Protein AF-A0A497JCP3-F1 (afdb_monomer_lite)

Radius of gyration: 12.12 Å; chains: 1; bounding box: 28×29×29 Å

Secondary structure (DSSP, 8-state):
-EEEEETTEEEE--HHHHHHHHTTT-SEEETTEEEEEHHHHHHHHHTTS-EESS--HHHHHHHHHTSTTHHHHHHHHHHHHHTT--

Sequence (86 aa):
MKGLLIDDKVIIESKASISKLEQRGYGKKADDRLELSLIEALFLVERGSLEIKNASFEEILEKAKEEEEFIIKYKVYKDLRSRGYV

Foldseek 3Di:
DEWEDDQQWTKDQPPVVQVVCVVLVAADDDPNIGIGGLLRQLLCVVVVNYDYDHDDSVRSVVSQPVDPCSVVVSVVVNVCVVVSHD

Structure (mmCIF, N/CA/C/O backbone):
data_AF-A0A497JCP3-F1
#
_entry.id   AF-A0A497JCP3-F1
#
loop_
_atom_site.group_PDB
_atom_site.id
_atom_site.type_symbol
_atom_site.label_atom_id
_atom_site.label_alt_id
_atom_site.label_comp_id
_atom_site.label_asym_id
_atom_site.label_entity_id
_atom_site.label_seq_id
_atom_site.pdbx_PDB_ins_code
_atom_site.Cartn_x
_atom_site.Cartn_y
_atom_site.Cartn_z
_atom_site.occupancy
_atom_site.B_iso_or_equiv
_atom_site.auth_seq_id
_atom_site.auth_comp_id
_atom_site.auth_asym_id
_atom_site.auth_atom_id
_atom_site.pdbx_PDB_model_num
ATOM 1 N N . MET A 1 1 ? 9.850 -0.733 -2.140 1.00 92.06 1 MET A N 1
ATOM 2 C CA . MET A 1 1 ? 9.409 0.059 -3.320 1.00 92.06 1 MET A CA 1
ATOM 3 C C . MET A 1 1 ? 8.979 1.427 -2.828 1.00 92.06 1 MET A C 1
ATOM 5 O O . MET A 1 1 ? 8.803 1.553 -1.625 1.00 92.06 1 MET A O 1
ATOM 9 N N . LYS A 1 2 ? 8.844 2.436 -3.696 1.00 93.69 2 LYS A N 1
ATOM 10 C CA . LYS A 1 2 ? 8.459 3.790 -3.268 1.00 93.69 2 LYS A CA 1
ATOM 11 C C . LYS A 1 2 ? 7.203 4.255 -3.993 1.00 93.69 2 LYS A C 1
ATOM 13 O O . LYS A 1 2 ? 7.106 4.026 -5.198 1.00 93.69 2 LYS A O 1
ATOM 18 N N . GLY A 1 3 ? 6.298 4.894 -3.260 1.00 95.19 3 GLY A N 1
ATOM 19 C CA . GLY A 1 3 ? 5.066 5.474 -3.785 1.00 95.19 3 GLY A CA 1
ATOM 20 C C . GLY A 1 3 ? 4.776 6.864 -3.234 1.00 95.19 3 GLY A C 1
ATOM 21 O O . GLY A 1 3 ? 5.432 7.324 -2.295 1.00 95.19 3 GLY A O 1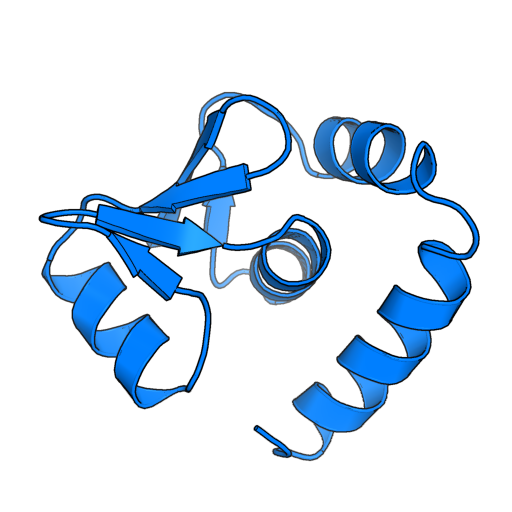
ATOM 22 N N . LEU A 1 4 ? 3.799 7.520 -3.851 1.00 96.25 4 LEU A N 1
ATOM 23 C CA . LEU A 1 4 ? 3.292 8.832 -3.458 1.00 96.25 4 LEU A CA 1
ATOM 24 C C . LEU A 1 4 ? 1.790 8.742 -3.201 1.00 96.25 4 LEU A C 1
ATOM 26 O O . LEU A 1 4 ? 1.064 8.238 -4.052 1.00 96.25 4 LEU A O 1
ATOM 30 N N . LEU A 1 5 ? 1.333 9.228 -2.051 1.00 96.06 5 LEU A N 1
ATOM 31 C CA . LEU A 1 5 ? -0.088 9.405 -1.772 1.00 96.06 5 LEU A CA 1
ATOM 32 C C . LEU A 1 5 ? -0.599 10.616 -2.564 1.00 96.06 5 LEU A C 1
ATOM 34 O O . LEU A 1 5 ? -0.082 11.721 -2.391 1.00 96.06 5 LEU A O 1
ATOM 38 N N . ILE A 1 6 ? -1.585 10.402 -3.430 1.00 94.44 6 ILE A N 1
ATOM 39 C CA . ILE A 1 6 ? -2.283 11.434 -4.202 1.00 94.44 6 ILE A CA 1
ATOM 40 C C . ILE A 1 6 ? -3.775 11.153 -4.062 1.00 94.44 6 ILE A C 1
ATOM 42 O O . ILE A 1 6 ? -4.238 10.084 -4.465 1.00 94.44 6 ILE A O 1
ATOM 46 N N . ASP A 1 7 ? -4.510 12.093 -3.468 1.00 90.69 7 ASP A N 1
ATOM 47 C CA . ASP A 1 7 ? -5.906 11.900 -3.072 1.00 90.69 7 ASP A CA 1
ATOM 48 C C . ASP A 1 7 ? -6.066 10.574 -2.307 1.00 90.69 7 ASP A C 1
ATOM 50 O O . ASP A 1 7 ? -5.347 10.348 -1.329 1.00 90.69 7 ASP A O 1
ATOM 54 N N . ASP A 1 8 ? -6.961 9.695 -2.742 1.00 91.88 8 ASP A N 1
ATOM 55 C CA . ASP A 1 8 ? -7.272 8.421 -2.082 1.00 91.88 8 ASP A CA 1
ATOM 56 C C . ASP A 1 8 ? -6.504 7.239 -2.694 1.00 91.88 8 ASP A C 1
ATOM 58 O O . ASP A 1 8 ? -6.939 6.086 -2.635 1.00 91.88 8 ASP A O 1
ATOM 62 N N . LYS A 1 9 ? -5.364 7.507 -3.345 1.00 94.69 9 LYS A N 1
ATOM 63 C CA . LYS A 1 9 ? -4.564 6.487 -4.031 1.00 94.69 9 LYS A CA 1
ATOM 64 C C . LYS A 1 9 ? -3.079 6.648 -3.774 1.00 94.69 9 LYS A C 1
ATOM 66 O O . LYS A 1 9 ? -2.573 7.743 -3.549 1.00 94.69 9 LYS A O 1
ATOM 71 N N . VAL A 1 10 ? -2.353 5.541 -3.885 1.00 96.06 10 VAL A N 1
ATOM 72 C CA . VAL A 1 10 ? -0.891 5.546 -3.861 1.00 96.06 10 VAL A CA 1
ATOM 73 C C . VAL A 1 10 ? -0.355 5.228 -5.245 1.00 96.06 10 VAL A C 1
ATOM 75 O O . VAL A 1 10 ? -0.617 4.169 -5.808 1.00 96.06 10 VAL A O 1
ATOM 78 N N . ILE A 1 11 ? 0.410 6.163 -5.793 1.00 96.88 11 ILE A N 1
ATOM 79 C CA . ILE A 1 11 ? 0.935 6.111 -7.149 1.00 96.88 11 ILE A CA 1
ATOM 80 C C . ILE A 1 11 ? 2.360 5.566 -7.149 1.00 96.88 11 ILE A C 1
ATOM 82 O O . ILE A 1 11 ? 3.224 6.027 -6.396 1.00 96.88 11 ILE A O 1
ATOM 86 N N . ILE A 1 12 ? 2.609 4.596 -8.029 1.00 96.19 12 ILE A N 1
ATOM 87 C CA . ILE A 1 12 ? 3.924 4.016 -8.300 1.00 96.19 12 ILE A CA 1
ATOM 88 C C . ILE A 1 12 ? 4.299 4.300 -9.756 1.00 96.19 12 ILE A C 1
ATOM 90 O O . ILE A 1 12 ? 3.605 3.865 -10.667 1.00 96.19 12 ILE A O 1
ATOM 94 N N . GLU A 1 13 ? 5.427 4.971 -9.982 1.00 93.88 13 GLU A N 1
ATOM 95 C CA . GLU A 1 13 ? 5.904 5.342 -11.333 1.00 93.88 13 GLU A CA 1
ATOM 96 C C . GLU A 1 13 ? 7.121 4.512 -11.782 1.00 93.88 13 GLU A C 1
ATOM 98 O O . GLU A 1 13 ? 7.517 4.487 -12.946 1.00 93.88 13 GLU A O 1
ATOM 103 N N . SER A 1 14 ? 7.757 3.795 -10.851 1.00 93.50 14 SER A N 1
ATOM 104 C CA . SER A 1 14 ? 8.920 2.961 -11.161 1.00 93.50 14 SER A CA 1
ATOM 105 C C . SER A 1 14 ? 8.502 1.749 -11.994 1.00 93.50 14 SER A C 1
ATOM 107 O O . SER A 1 14 ? 7.918 0.817 -11.445 1.00 93.50 14 SER A O 1
ATOM 109 N N . LYS A 1 15 ? 8.887 1.699 -13.278 1.00 91.50 15 LYS A N 1
ATOM 110 C CA . LYS A 1 15 ? 8.582 0.577 -14.196 1.00 91.50 15 LYS A CA 1
ATOM 111 C C . LYS A 1 15 ? 8.865 -0.807 -13.597 1.00 91.50 15 LYS A C 1
ATOM 113 O O . LYS A 1 15 ? 8.038 -1.704 -13.703 1.00 91.50 15 LYS A O 1
ATOM 118 N N . ALA A 1 16 ? 9.995 -0.976 -12.906 1.00 91.44 16 ALA A N 1
ATOM 119 C CA . ALA A 1 16 ? 10.336 -2.242 -12.248 1.00 91.44 16 ALA A CA 1
ATOM 120 C C . ALA A 1 16 ? 9.373 -2.598 -11.097 1.00 91.44 16 ALA A C 1
ATOM 122 O O . ALA A 1 16 ? 9.033 -3.765 -10.905 1.00 91.44 16 ALA A O 1
ATOM 123 N N . SER A 1 17 ? 8.924 -1.596 -10.335 1.00 93.31 17 SER A N 1
ATOM 124 C CA . SER A 1 17 ? 7.955 -1.779 -9.247 1.00 93.31 17 SER A CA 1
ATOM 125 C C . SER A 1 17 ? 6.550 -2.045 -9.789 1.00 93.31 17 SER A C 1
ATOM 127 O O . SER A 1 17 ? 5.870 -2.925 -9.270 1.00 93.31 17 SER A O 1
ATOM 129 N N . ILE A 1 18 ? 6.158 -1.342 -10.859 1.00 94.06 18 ILE A N 1
ATOM 130 C CA . ILE A 1 18 ? 4.887 -1.524 -11.571 1.00 94.06 18 ILE A CA 1
ATOM 131 C C . ILE A 1 18 ? 4.764 -2.974 -12.045 1.00 94.06 18 ILE A C 1
ATOM 133 O O . ILE A 1 18 ? 3.874 -3.682 -11.584 1.00 94.06 18 ILE A O 1
ATOM 137 N N . SER A 1 19 ? 5.717 -3.466 -12.846 1.00 92.81 19 SER A N 1
ATOM 138 C CA . SER A 1 19 ? 5.676 -4.842 -13.364 1.00 92.81 19 SER A CA 1
ATOM 139 C C . SER A 1 19 ? 5.614 -5.893 -12.251 1.00 92.81 19 SER A C 1
ATOM 141 O O . SER A 1 19 ? 4.918 -6.897 -12.378 1.00 92.81 19 SER A O 1
ATOM 143 N N . LYS A 1 20 ? 6.328 -5.673 -11.138 1.00 93.62 20 LYS A N 1
ATOM 144 C CA . LYS A 1 20 ? 6.344 -6.598 -9.994 1.00 93.62 20 LYS A CA 1
ATOM 145 C C . LYS A 1 20 ? 5.012 -6.631 -9.242 1.00 93.62 20 LYS A C 1
ATOM 147 O O . LYS A 1 20 ? 4.616 -7.692 -8.763 1.00 93.62 20 LYS A O 1
ATOM 152 N N . LEU A 1 21 ? 4.366 -5.479 -9.079 1.00 94.00 21 LEU A N 1
ATOM 153 C CA . LEU A 1 21 ? 3.076 -5.368 -8.403 1.00 94.00 21 LEU A CA 1
ATOM 154 C C . LEU A 1 21 ? 1.943 -5.894 -9.291 1.00 94.00 21 LEU A C 1
ATOM 156 O O . LEU A 1 21 ? 1.148 -6.693 -8.803 1.00 94.00 21 LEU A O 1
ATOM 160 N N . GLU A 1 22 ? 1.952 -5.575 -10.590 1.00 92.88 22 GLU A N 1
ATOM 161 C CA . GLU A 1 22 ? 0.994 -6.112 -11.569 1.00 92.88 22 GLU A CA 1
ATOM 162 C C . GLU A 1 22 ? 1.033 -7.647 -11.611 1.00 92.88 22 GLU A C 1
ATOM 164 O O . GLU A 1 22 ? -0.005 -8.293 -11.518 1.00 92.88 22 GLU A O 1
ATOM 169 N N . GLN A 1 23 ? 2.224 -8.262 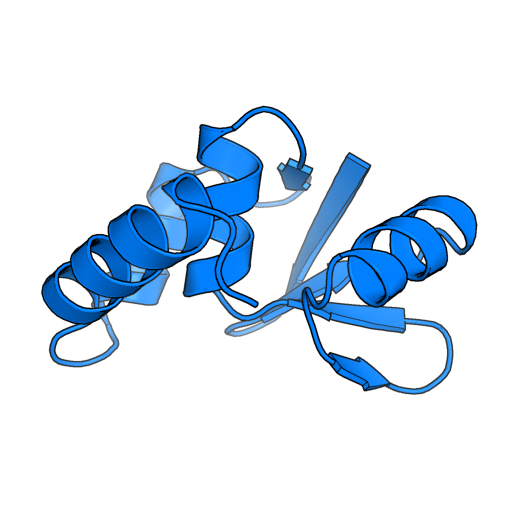-11.653 1.00 92.31 23 GLN A N 1
ATOM 170 C CA . GLN A 1 23 ? 2.364 -9.731 -11.641 1.00 92.31 23 GLN A CA 1
ATOM 171 C C . GLN A 1 23 ? 1.828 -10.393 -10.364 1.00 92.31 23 GLN A C 1
ATOM 173 O O . GLN A 1 23 ? 1.522 -11.582 -10.360 1.00 92.31 23 GLN A O 1
ATOM 178 N N . ARG A 1 24 ? 1.739 -9.640 -9.267 1.00 92.31 24 ARG A N 1
ATOM 179 C CA . ARG A 1 24 ? 1.178 -10.094 -7.987 1.00 92.31 24 ARG A CA 1
ATOM 180 C C . ARG A 1 24 ? -0.298 -9.705 -7.824 1.00 92.31 24 ARG A C 1
ATOM 182 O O . ARG A 1 24 ? -0.878 -9.935 -6.761 1.00 92.31 24 ARG A O 1
ATOM 189 N N . GLY A 1 25 ? -0.883 -9.111 -8.863 1.00 93.56 25 GLY A N 1
ATOM 190 C CA . GLY A 1 25 ? -2.263 -8.651 -8.912 1.00 93.56 25 GLY A CA 1
ATOM 191 C C . GLY A 1 25 ? -2.557 -7.469 -7.995 1.00 93.56 25 GLY A C 1
ATOM 192 O O . GLY A 1 25 ? -3.669 -7.393 -7.493 1.00 93.56 25 GLY A O 1
ATOM 193 N N . TYR A 1 26 ? -1.580 -6.605 -7.703 1.00 95.00 26 TYR A N 1
ATOM 194 C CA . TYR A 1 26 ? -1.812 -5.367 -6.949 1.00 95.00 26 TYR A CA 1
ATOM 195 C C . TYR A 1 26 ? -1.992 -4.174 -7.883 1.00 95.00 26 TYR A C 1
ATOM 197 O O . TYR A 1 26 ? -1.214 -3.996 -8.824 1.00 95.00 26 TYR A O 1
ATOM 205 N N . GLY A 1 27 ? -2.932 -3.304 -7.525 1.00 94.50 27 GLY A N 1
ATOM 206 C CA . GLY A 1 27 ? -3.181 -2.028 -8.171 1.00 94.50 27 GLY A CA 1
ATOM 207 C C . GLY A 1 27 ? -3.824 -2.136 -9.545 1.00 94.50 27 GLY A C 1
ATOM 208 O O . GLY A 1 27 ? -4.058 -3.210 -10.098 1.00 94.50 27 GLY A O 1
ATOM 209 N N . LYS A 1 28 ? -4.092 -0.966 -10.117 1.00 95.06 28 LYS A N 1
ATOM 210 C CA . LYS A 1 28 ? -4.621 -0.795 -11.464 1.00 95.06 28 LYS A CA 1
ATOM 211 C C . LYS A 1 28 ? -3.641 0.023 -12.287 1.00 95.06 28 LYS A C 1
ATOM 213 O O . LYS A 1 28 ? -3.257 1.125 -11.893 1.00 95.06 28 LYS A O 1
ATOM 218 N N . LYS A 1 29 ? -3.238 -0.508 -13.440 1.00 92.69 29 LYS A N 1
ATOM 219 C CA . LYS A 1 29 ? -2.396 0.230 -14.381 1.00 92.69 29 LYS A CA 1
ATOM 220 C C . LYS A 1 29 ? -3.185 1.399 -14.968 1.00 92.69 29 LYS A C 1
ATOM 222 O O . LYS A 1 29 ? -4.308 1.208 -15.438 1.00 92.69 29 LYS A O 1
ATOM 227 N N . ALA A 1 30 ? -2.589 2.581 -14.949 1.00 89.88 30 ALA A N 1
ATOM 228 C CA . ALA A 1 30 ? -3.094 3.773 -15.612 1.00 89.88 30 ALA A CA 1
ATOM 229 C C . ALA A 1 30 ? -1.908 4.428 -16.323 1.00 89.88 30 ALA A C 1
ATOM 231 O O . ALA A 1 30 ? -1.008 4.939 -15.665 1.00 89.88 30 ALA A O 1
ATOM 232 N N . ASP A 1 31 ? -1.874 4.357 -17.652 1.00 87.12 31 ASP A N 1
ATOM 233 C CA . ASP 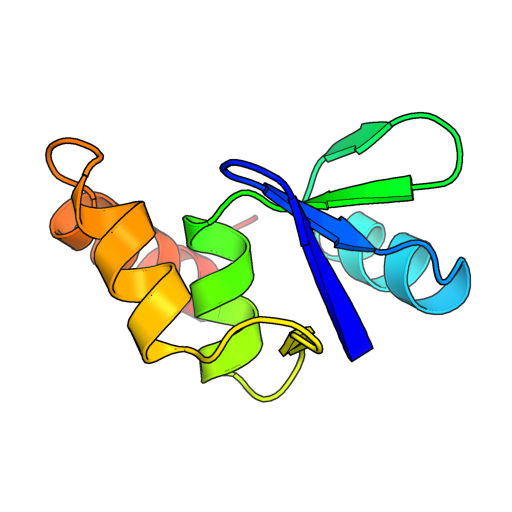A 1 31 ? -0.767 4.863 -18.471 1.00 87.12 31 ASP A CA 1
ATOM 234 C C . ASP A 1 31 ? 0.609 4.318 -18.020 1.00 87.12 31 ASP A C 1
ATOM 236 O O . ASP A 1 31 ? 0.824 3.102 -17.975 1.00 87.12 31 ASP A O 1
ATOM 240 N N . ASP A 1 32 ? 1.534 5.215 -17.665 1.00 90.62 32 ASP A N 1
ATOM 241 C CA . ASP A 1 32 ? 2.897 4.919 -17.209 1.00 90.62 32 ASP A CA 1
ATOM 242 C C . ASP A 1 32 ? 3.021 4.772 -15.681 1.00 90.62 32 ASP A C 1
ATOM 244 O O . ASP A 1 32 ? 4.130 4.708 -15.140 1.00 90.62 32 ASP A O 1
ATOM 248 N N . ARG A 1 33 ? 1.894 4.697 -14.965 1.00 94.69 33 ARG A N 1
ATOM 249 C CA . ARG A 1 33 ? 1.849 4.543 -13.508 1.00 94.69 33 ARG A CA 1
ATOM 250 C C . ARG A 1 33 ? 0.964 3.376 -13.077 1.00 94.69 33 ARG A C 1
ATOM 252 O O . ARG A 1 33 ? 0.114 2.876 -13.813 1.00 94.69 33 ARG A O 1
ATOM 259 N N . LEU A 1 34 ? 1.169 2.940 -11.842 1.00 96.44 34 LEU A N 1
ATOM 260 C CA . LEU A 1 34 ? 0.294 1.999 -11.155 1.00 96.44 34 LEU A CA 1
ATOM 261 C C . LEU A 1 34 ? -0.381 2.708 -9.990 1.00 96.44 34 LEU A C 1
ATOM 263 O O . LEU A 1 34 ? 0.291 3.306 -9.148 1.00 96.44 34 LEU A O 1
ATOM 267 N N . GLU A 1 35 ? -1.703 2.615 -9.944 1.00 97.06 35 GLU A N 1
ATOM 268 C CA . GLU A 1 35 ? -2.513 3.166 -8.868 1.00 97.06 35 GLU A CA 1
ATOM 269 C C . GLU A 1 35 ? -2.876 2.054 -7.886 1.00 97.06 35 GLU A C 1
ATOM 271 O O . GLU A 1 35 ? -3.529 1.080 -8.256 1.00 97.06 35 GLU A O 1
ATOM 276 N N . LEU A 1 36 ? -2.452 2.198 -6.636 1.00 96.69 36 LEU A N 1
ATOM 277 C CA . LEU A 1 36 ? -2.861 1.345 -5.528 1.00 96.69 36 LEU A CA 1
ATOM 278 C C . LEU A 1 36 ? -3.994 2.026 -4.767 1.00 96.69 36 LEU A C 1
ATOM 280 O O . LEU A 1 36 ? -3.948 3.230 -4.508 1.00 96.69 36 LEU A O 1
ATOM 284 N N . SER A 1 37 ? -4.986 1.245 -4.367 1.00 95.81 37 SER A N 1
ATOM 285 C CA . SER A 1 37 ? -5.978 1.678 -3.381 1.00 95.81 37 SER A CA 1
ATOM 286 C C . SER A 1 37 ? -5.350 1.803 -1.984 1.00 95.81 37 SER A C 1
ATOM 288 O O . SER A 1 37 ? -4.305 1.204 -1.709 1.00 95.81 37 SER A O 1
ATOM 290 N N . LEU A 1 38 ? -5.985 2.551 -1.072 1.00 95.62 38 LEU A N 1
ATOM 291 C CA . LEU A 1 38 ? -5.485 2.711 0.305 1.00 95.62 38 LEU A CA 1
ATOM 292 C C . LEU A 1 38 ? -5.357 1.362 1.031 1.00 95.62 38 LEU A C 1
ATOM 294 O O . LEU A 1 38 ? -4.380 1.136 1.744 1.00 95.62 38 LEU A O 1
ATOM 298 N N . ILE A 1 39 ? -6.292 0.436 0.790 1.00 95.81 39 ILE A N 1
ATOM 299 C CA . ILE A 1 39 ? -6.288 -0.909 1.383 1.00 95.81 39 ILE A CA 1
ATOM 300 C C . ILE A 1 39 ? -5.069 -1.733 0.932 1.00 95.81 39 ILE A C 1
ATOM 302 O O . ILE A 1 39 ? -4.413 -2.388 1.745 1.00 95.81 39 ILE A O 1
ATOM 306 N N . GLU A 1 40 ? -4.711 -1.650 -0.353 1.00 96.00 40 GLU A N 1
ATOM 307 C CA . GLU A 1 40 ? -3.530 -2.307 -0.915 1.00 96.00 40 GLU A CA 1
ATOM 308 C C . GLU A 1 40 ? -2.246 -1.661 -0.409 1.00 96.00 40 GLU A C 1
ATOM 310 O O . GLU A 1 40 ? -1.304 -2.359 -0.030 1.00 96.00 40 GLU A O 1
ATOM 315 N N . ALA A 1 41 ? -2.210 -0.328 -0.390 1.00 96.19 41 ALA A N 1
ATOM 316 C CA . ALA A 1 41 ? -1.060 0.432 0.061 1.00 96.19 41 ALA A CA 1
ATOM 317 C C . ALA A 1 41 ? -0.736 0.136 1.528 1.00 96.19 41 ALA A C 1
ATOM 319 O O . ALA A 1 41 ? 0.403 -0.223 1.827 1.00 96.19 41 ALA A O 1
ATOM 320 N N . LEU A 1 42 ? -1.729 0.196 2.422 1.00 95.75 42 LEU A N 1
ATOM 321 C CA . LEU A 1 42 ? -1.564 -0.121 3.844 1.00 95.75 42 LEU A CA 1
ATOM 322 C C . LEU A 1 42 ? -1.044 -1.542 4.046 1.00 95.75 42 LEU A C 1
ATOM 324 O O . LEU A 1 42 ? -0.087 -1.741 4.792 1.00 95.75 42 LEU A O 1
ATOM 328 N N . PHE A 1 43 ? -1.586 -2.514 3.309 1.00 95.75 43 PHE A N 1
ATOM 329 C CA . PHE A 1 43 ? -1.105 -3.892 3.368 1.00 95.75 43 PHE A CA 1
ATOM 330 C C . PHE A 1 43 ? 0.365 -4.014 2.934 1.00 95.75 43 PHE A C 1
ATOM 332 O O . PHE A 1 43 ? 1.161 -4.702 3.577 1.00 95.75 43 PHE A O 1
ATOM 339 N N . LEU A 1 44 ? 0.755 -3.345 1.846 1.00 95.44 44 LEU A N 1
ATOM 340 C CA . LEU A 1 44 ? 2.126 -3.390 1.335 1.00 95.44 44 LEU A CA 1
ATOM 341 C C . LEU A 1 44 ? 3.122 -2.656 2.243 1.00 95.44 44 LEU A C 1
ATOM 343 O O . LEU A 1 44 ? 4.267 -3.108 2.360 1.00 95.44 44 LEU A O 1
ATOM 347 N N . VAL A 1 45 ? 2.701 -1.557 2.875 1.00 95.25 45 VAL A N 1
ATOM 348 C CA . VAL A 1 45 ? 3.496 -0.818 3.867 1.00 95.25 45 VAL A CA 1
ATOM 349 C C . VAL A 1 45 ? 3.668 -1.651 5.132 1.00 95.25 45 VAL A C 1
ATOM 351 O O . VAL A 1 45 ? 4.796 -1.829 5.583 1.00 95.25 45 VAL A O 1
ATOM 354 N N . GLU A 1 46 ? 2.595 -2.263 5.643 1.00 93.56 46 GLU A N 1
ATOM 355 C CA . GLU A 1 46 ? 2.652 -3.147 6.816 1.00 93.56 46 GLU A CA 1
ATOM 356 C C . GLU A 1 46 ? 3.600 -4.342 6.583 1.00 93.56 46 GLU A C 1
ATOM 358 O O . GLU A 1 46 ? 4.308 -4.785 7.484 1.00 93.56 46 GLU A O 1
ATOM 363 N N . ARG A 1 47 ? 3.682 -4.841 5.342 1.00 92.75 47 ARG A N 1
ATOM 364 C CA . ARG A 1 47 ? 4.620 -5.903 4.929 1.00 92.75 47 ARG A CA 1
ATOM 365 C C . ARG A 1 47 ? 6.047 -5.409 4.648 1.00 92.75 47 ARG A C 1
ATOM 367 O O . ARG A 1 47 ? 6.861 -6.199 4.165 1.00 92.75 47 ARG A O 1
ATOM 374 N N . GLY A 1 48 ? 6.346 -4.124 4.843 1.00 93.56 48 GLY A N 1
ATOM 375 C CA . GLY A 1 48 ? 7.648 -3.512 4.543 1.00 93.56 48 GLY A CA 1
ATOM 376 C C . GLY A 1 48 ? 8.028 -3.530 3.056 1.00 93.56 48 GLY A C 1
ATOM 377 O O . GLY A 1 48 ? 9.191 -3.360 2.694 1.00 93.56 48 GLY A O 1
ATOM 378 N N . SER A 1 49 ? 7.067 -3.786 2.165 1.00 93.38 49 SER A N 1
ATOM 379 C CA . SER A 1 49 ? 7.306 -3.912 0.720 1.00 93.38 49 SER A CA 1
ATOM 380 C C . SER A 1 49 ? 7.168 -2.575 -0.017 1.00 93.38 49 SER A C 1
ATOM 382 O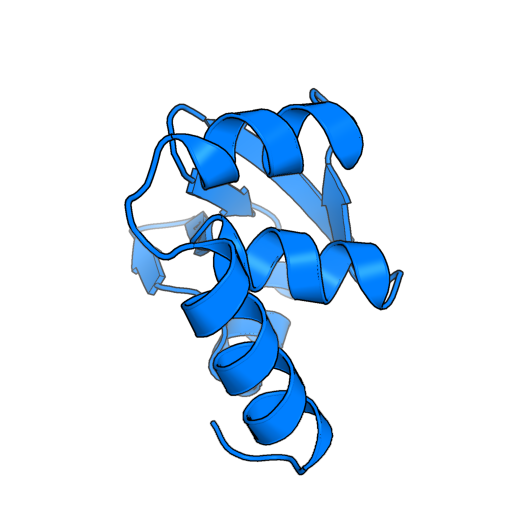 O . SER A 1 49 ? 7.739 -2.399 -1.105 1.00 93.3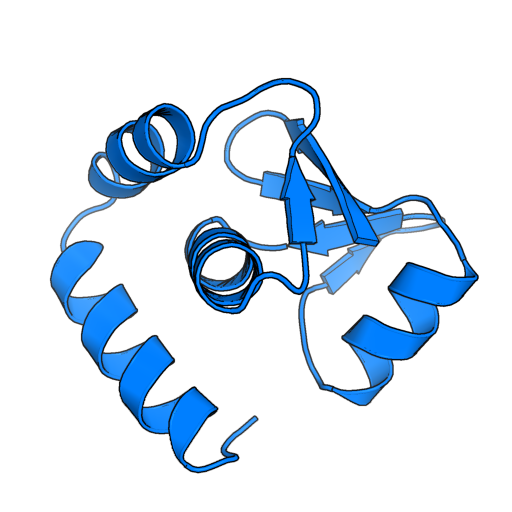8 49 SER A O 1
ATOM 384 N N . LEU A 1 50 ? 6.456 -1.622 0.583 1.00 95.12 50 LEU A N 1
ATOM 385 C CA . LEU A 1 50 ? 6.213 -0.278 0.077 1.00 95.12 50 LEU A CA 1
ATOM 386 C C . LEU A 1 50 ? 6.569 0.765 1.144 1.00 95.12 50 LEU A C 1
ATOM 388 O O . LEU A 1 50 ? 6.276 0.585 2.316 1.00 95.12 50 LEU A O 1
ATOM 392 N N . GLU A 1 51 ? 7.191 1.851 0.707 1.00 95.19 51 GLU A N 1
ATOM 393 C CA . GLU A 1 51 ? 7.475 3.056 1.483 1.00 95.19 51 GLU A CA 1
ATOM 394 C C . GLU A 1 51 ? 6.766 4.221 0.784 1.00 95.19 51 GLU A C 1
ATOM 396 O O . GLU A 1 51 ? 6.849 4.344 -0.445 1.00 95.19 51 GLU A O 1
ATOM 401 N N . ILE A 1 52 ? 6.063 5.064 1.535 1.00 95.25 52 ILE A N 1
ATOM 402 C CA . ILE A 1 52 ? 5.341 6.214 0.984 1.00 95.25 52 ILE A CA 1
ATOM 403 C C . ILE A 1 52 ? 6.097 7.472 1.379 1.00 95.25 52 ILE A C 1
ATOM 405 O O . ILE A 1 52 ? 6.384 7.699 2.547 1.00 95.25 52 ILE A O 1
ATOM 409 N N . LYS A 1 53 ? 6.510 8.254 0.378 1.00 95.06 53 LYS A N 1
ATOM 410 C CA . LYS A 1 53 ? 7.477 9.340 0.600 1.00 95.06 53 LYS A CA 1
ATOM 411 C C . LYS A 1 53 ? 6.871 10.582 1.251 1.00 95.06 53 LYS A C 1
ATOM 413 O O . LYS A 1 53 ? 7.607 11.348 1.860 1.00 95.06 53 LYS A O 1
ATOM 418 N N . ASN A 1 54 ? 5.580 10.821 1.043 1.00 95.62 54 ASN A N 1
ATOM 419 C CA . ASN A 1 54 ? 4.889 12.055 1.423 1.00 95.62 54 ASN A CA 1
ATOM 420 C C . ASN A 1 54 ? 3.784 11.844 2.468 1.00 95.62 54 ASN A C 1
ATOM 422 O O . ASN A 1 54 ? 3.008 12.764 2.691 1.00 95.62 54 ASN A O 1
ATOM 426 N N . ALA A 1 55 ? 3.688 10.649 3.052 1.00 93.12 55 ALA A N 1
ATOM 427 C CA . ALA A 1 55 ? 2.735 10.328 4.107 1.00 93.12 55 ALA A CA 1
ATOM 428 C C . ALA A 1 55 ? 3.242 9.140 4.933 1.00 93.12 55 ALA A C 1
ATOM 430 O O . ALA A 1 55 ? 3.825 8.194 4.393 1.00 93.12 55 ALA A O 1
ATOM 431 N N . SER A 1 56 ? 2.998 9.192 6.235 1.00 92.19 56 SER A N 1
ATOM 432 C CA . SER A 1 56 ? 3.195 8.096 7.180 1.00 92.19 56 SER A CA 1
ATOM 433 C C . SER A 1 56 ? 2.091 7.042 7.063 1.00 92.19 56 SER A C 1
ATOM 435 O O . SER A 1 56 ? 1.035 7.268 6.467 1.00 92.19 56 SER A O 1
ATOM 437 N N . PHE A 1 57 ? 2.334 5.866 7.645 1.00 90.94 57 PHE A N 1
ATOM 438 C CA . PHE A 1 57 ? 1.330 4.805 7.725 1.00 90.94 57 PHE A CA 1
ATOM 439 C C . PHE A 1 57 ? 0.072 5.286 8.459 1.00 90.94 57 PHE A C 1
ATOM 441 O O . PHE A 1 57 ? -1.040 5.013 8.013 1.00 90.94 57 PHE A O 1
ATOM 448 N N . GLU A 1 58 ? 0.253 6.034 9.547 1.00 92.19 58 GLU A N 1
ATOM 449 C CA . GLU A 1 58 ? -0.818 6.608 10.353 1.00 92.19 58 GLU A CA 1
ATOM 450 C C . GLU A 1 58 ? -1.676 7.582 9.538 1.00 92.19 58 GLU A C 1
ATOM 452 O O . GLU A 1 58 ? -2.896 7.470 9.566 1.00 92.19 58 GLU A O 1
ATOM 457 N N . GLU A 1 59 ? -1.068 8.475 8.751 1.00 91.94 59 GLU A N 1
ATOM 458 C CA . GLU A 1 59 ? -1.807 9.419 7.894 1.00 91.94 59 GLU A CA 1
ATOM 459 C C . GLU A 1 59 ? -2.668 8.705 6.845 1.00 91.94 59 GLU A C 1
ATOM 461 O O . GLU A 1 59 ? -3.819 9.075 6.614 1.00 91.94 59 GLU A O 1
ATOM 466 N N . ILE A 1 60 ? -2.140 7.645 6.229 1.00 92.88 60 ILE A N 1
ATOM 467 C CA . ILE A 1 60 ? -2.884 6.850 5.243 1.00 92.88 60 ILE A CA 1
ATOM 468 C C . ILE A 1 60 ? -4.008 6.076 5.924 1.00 92.88 60 ILE A C 1
ATOM 470 O O . ILE A 1 60 ? -5.090 5.947 5.360 1.00 92.88 60 ILE A O 1
ATOM 474 N N . LEU A 1 61 ? -3.759 5.551 7.124 1.00 92.69 61 LEU A N 1
ATOM 475 C CA . LEU A 1 61 ? -4.755 4.818 7.893 1.00 92.69 61 LEU A CA 1
ATOM 476 C C . LEU A 1 61 ? -5.909 5.726 8.320 1.00 92.69 61 LEU A C 1
ATOM 478 O O . LEU A 1 61 ? -7.059 5.313 8.202 1.00 92.69 61 LEU A O 1
ATOM 482 N N . GLU A 1 62 ? -5.620 6.936 8.798 1.00 92.25 62 GLU A N 1
ATOM 483 C CA . GLU A 1 62 ? -6.655 7.918 9.136 1.00 92.25 62 GLU A CA 1
ATOM 484 C C . GLU A 1 62 ? -7.475 8.293 7.906 1.00 92.25 62 GLU A C 1
ATOM 486 O O . GLU A 1 62 ? -8.700 8.222 7.950 1.00 92.25 62 GLU A O 1
ATOM 491 N N . LYS A 1 63 ? -6.812 8.551 6.775 1.00 91.69 63 LYS A N 1
ATOM 492 C CA . LYS A 1 63 ? -7.496 8.814 5.511 1.00 91.69 63 LYS A CA 1
ATOM 493 C C . LYS A 1 63 ? -8.372 7.644 5.058 1.00 91.69 63 LYS A C 1
ATOM 495 O O . LYS A 1 63 ? -9.497 7.829 4.618 1.00 91.69 63 LYS A O 1
ATOM 500 N N . ALA A 1 64 ? -7.882 6.419 5.202 1.00 92.06 64 ALA A N 1
ATOM 501 C CA . ALA A 1 64 ? -8.628 5.232 4.811 1.00 92.06 64 ALA A CA 1
ATOM 502 C C . ALA A 1 64 ? -9.845 4.972 5.713 1.00 92.06 64 ALA A C 1
ATOM 504 O O . ALA A 1 64 ? -10.852 4.451 5.246 1.00 92.06 64 ALA A O 1
ATOM 505 N N . LYS A 1 65 ? -9.786 5.363 6.992 1.00 91.50 65 LYS A N 1
ATOM 506 C CA . LYS A 1 65 ? -10.918 5.267 7.928 1.00 91.50 65 LYS A CA 1
ATOM 507 C C . LYS A 1 65 ? -12.072 6.218 7.604 1.00 91.50 65 LYS A C 1
ATOM 509 O O . LYS A 1 65 ? -13.148 6.022 8.163 1.00 91.50 65 LYS A O 1
ATOM 514 N N . GLU A 1 66 ? -11.874 7.208 6.733 1.00 91.06 66 GLU A N 1
ATOM 515 C CA . GLU A 1 66 ? -12.973 8.027 6.205 1.00 91.06 66 GLU A CA 1
ATOM 516 C C . GLU A 1 66 ? -13.939 7.188 5.347 1.00 91.06 66 GLU A C 1
ATOM 518 O O . GLU A 1 66 ? -15.120 7.519 5.245 1.00 91.06 66 GLU A O 1
ATOM 523 N N . GLU A 1 67 ? -13.473 6.068 4.777 1.00 88.81 67 GLU A N 1
ATOM 524 C CA . GLU A 1 67 ? -14.327 5.104 4.086 1.00 88.81 67 GLU A CA 1
ATOM 525 C C . GLU A 1 67 ? -15.094 4.224 5.089 1.00 88.81 67 GLU A C 1
ATOM 527 O O . GLU A 1 67 ? -14.527 3.599 5.994 1.00 88.81 67 GLU A O 1
ATOM 532 N N . GLU A 1 68 ? -16.407 4.107 4.882 1.00 89.62 68 GLU A N 1
ATOM 533 C CA . GLU A 1 68 ? -17.258 3.254 5.705 1.00 89.62 68 GLU A CA 1
ATOM 534 C C . GLU A 1 68 ? -16.787 1.788 5.671 1.00 89.62 68 GLU A C 1
ATOM 536 O O . GLU A 1 68 ? -16.438 1.221 4.625 1.00 89.62 68 GLU A O 1
ATOM 541 N N . GLU A 1 69 ? -16.775 1.170 6.853 1.00 92.94 69 GLU A N 1
ATOM 542 C CA . GLU A 1 69 ? -16.346 -0.214 7.076 1.00 92.94 69 GLU A CA 1
ATOM 543 C C . GLU A 1 69 ? -14.895 -0.523 6.668 1.00 92.94 69 GLU A C 1
ATOM 545 O O . GLU A 1 69 ? -14.516 -1.699 6.606 1.00 92.94 69 GLU A O 1
ATOM 550 N N . PHE A 1 70 ? -14.047 0.489 6.443 1.00 93.94 70 PHE A N 1
ATOM 551 C CA . PHE A 1 70 ? -12.672 0.281 5.980 1.00 93.94 70 PHE A CA 1
ATOM 552 C C . PHE A 1 70 ? -11.903 -0.736 6.828 1.00 93.94 70 PHE A C 1
ATOM 554 O O . PHE A 1 70 ? -11.260 -1.640 6.303 1.00 93.94 70 PHE A O 1
ATOM 561 N N . ILE A 1 71 ? -12.011 -0.653 8.157 1.00 92.19 71 ILE A N 1
ATOM 562 C CA . ILE A 1 71 ? -11.316 -1.567 9.075 1.00 92.19 71 ILE A CA 1
ATOM 563 C C . ILE A 1 71 ? -11.763 -3.025 8.883 1.00 92.19 71 ILE A C 1
ATOM 565 O O . ILE A 1 71 ? -10.945 -3.941 8.996 1.00 92.19 71 ILE A O 1
ATOM 569 N N . ILE A 1 72 ? -13.045 -3.257 8.588 1.00 94.94 72 ILE A N 1
ATOM 570 C CA . ILE A 1 72 ? -13.583 -4.599 8.328 1.00 94.94 72 ILE A CA 1
ATOM 571 C C . ILE A 1 72 ? -13.047 -5.098 6.985 1.00 94.94 72 ILE A C 1
ATOM 573 O O . ILE A 1 72 ? -12.458 -6.182 6.929 1.00 94.94 72 ILE A O 1
ATOM 577 N N . LYS A 1 73 ? -13.158 -4.277 5.933 1.00 94.94 73 LYS A N 1
ATOM 578 C CA . LYS A 1 73 ? -12.618 -4.576 4.600 1.00 94.94 73 LYS A CA 1
ATOM 579 C C . LYS A 1 73 ? -11.123 -4.880 4.665 1.00 94.94 73 LYS A C 1
ATOM 581 O O . LYS A 1 73 ? -10.690 -5.890 4.118 1.00 94.94 73 LYS A O 1
ATOM 586 N N . TYR A 1 74 ? -10.343 -4.079 5.393 1.00 95.38 74 TYR A N 1
ATOM 587 C CA . TYR A 1 74 ? -8.900 -4.264 5.556 1.00 95.38 74 TYR A CA 1
ATOM 588 C C . TYR A 1 74 ? -8.560 -5.598 6.216 1.00 95.38 74 TYR A C 1
ATOM 590 O O . TYR A 1 74 ? -7.674 -6.305 5.740 1.00 95.38 74 TYR A O 1
ATOM 598 N N . LYS A 1 75 ? -9.286 -5.993 7.270 1.00 94.88 75 LYS A N 1
ATOM 599 C CA . LYS A 1 75 ? -9.092 -7.301 7.915 1.00 94.88 75 LYS A CA 1
ATOM 600 C C . LYS A 1 75 ? -9.355 -8.458 6.951 1.00 94.88 75 LYS A C 1
ATOM 602 O O . LYS A 1 75 ? -8.537 -9.372 6.883 1.00 94.88 75 LYS A O 1
ATOM 607 N N . VAL A 1 76 ? -10.455 -8.402 6.198 1.00 96.31 76 VAL A N 1
ATOM 608 C CA . VAL A 1 76 ? -10.808 -9.428 5.201 1.00 96.31 76 VAL A CA 1
ATOM 609 C C . VAL A 1 76 ? -9.763 -9.478 4.088 1.00 96.31 76 VAL A C 1
ATOM 611 O O . VAL A 1 76 ? -9.217 -10.540 3.797 1.00 96.31 76 VAL A O 1
ATOM 614 N N . TYR A 1 77 ? -9.424 -8.323 3.516 1.00 95.88 77 TYR A N 1
ATOM 615 C CA . TYR A 1 77 ? -8.414 -8.194 2.472 1.00 95.88 77 TYR A CA 1
ATOM 616 C C . TYR A 1 77 ? -7.063 -8.762 2.920 1.00 95.88 77 TYR A C 1
ATOM 618 O O . TYR A 1 77 ? -6.455 -9.566 2.213 1.00 95.88 77 TYR A O 1
ATOM 626 N N . LYS A 1 78 ? -6.613 -8.394 4.124 1.00 95.44 78 LYS A N 1
ATOM 627 C CA . LYS A 1 78 ? -5.359 -8.869 4.709 1.00 95.44 78 LYS A CA 1
ATOM 628 C C . LYS A 1 78 ? -5.359 -10.378 4.929 1.00 95.44 78 LYS A C 1
ATOM 630 O O . LYS A 1 78 ? -4.346 -11.009 4.629 1.00 95.44 78 LYS A O 1
ATOM 635 N N . ASP A 1 79 ? -6.444 -10.958 5.444 1.00 95.62 79 ASP A N 1
ATOM 636 C CA . ASP A 1 79 ? -6.552 -12.409 5.648 1.00 95.62 79 ASP A CA 1
ATOM 637 C C . ASP A 1 79 ? -6.481 -13.164 4.312 1.00 95.62 79 ASP A C 1
ATOM 639 O O . ASP A 1 79 ? -5.642 -14.054 4.153 1.00 95.62 79 ASP A O 1
ATOM 643 N N . LEU A 1 80 ? -7.265 -12.741 3.314 1.00 96.06 80 LEU A N 1
ATOM 644 C CA . LEU A 1 80 ? -7.262 -13.338 1.975 1.00 96.06 80 LEU A CA 1
ATOM 645 C C . LEU A 1 80 ? -5.886 -13.227 1.304 1.00 96.06 80 LEU A C 1
ATOM 647 O O . LEU A 1 80 ? -5.323 -14.232 0.861 1.00 96.06 80 LEU A O 1
ATOM 651 N N . ARG A 1 81 ? -5.286 -12.032 1.292 1.00 94.31 81 ARG A N 1
ATOM 652 C CA . ARG A 1 81 ? -3.954 -11.816 0.707 1.00 94.31 81 ARG A CA 1
ATOM 653 C C . ARG A 1 81 ? -2.862 -12.599 1.418 1.00 94.31 81 ARG A C 1
ATOM 655 O O . ARG A 1 81 ? -1.967 -13.128 0.762 1.00 94.31 81 ARG A O 1
ATOM 662 N N . SER A 1 82 ? -2.926 -12.708 2.744 1.00 91.44 82 SER A N 1
ATOM 663 C CA . SER A 1 82 ? -1.941 -13.477 3.519 1.00 91.44 82 SER A CA 1
ATOM 664 C C . SER A 1 82 ? -1.997 -14.975 3.212 1.00 91.44 82 SER A C 1
ATOM 666 O O . SER A 1 82 ? -0.985 -15.658 3.345 1.00 91.44 82 SER A O 1
ATOM 668 N N . ARG A 1 83 ? -3.150 -15.476 2.754 1.00 93.94 83 ARG A N 1
ATOM 669 C CA . ARG A 1 83 ? -3.351 -16.861 2.299 1.00 93.94 83 ARG A CA 1
ATOM 670 C C . ARG A 1 83 ? -3.014 -17.077 0.818 1.00 93.94 83 ARG A C 1
ATOM 672 O O . ARG A 1 83 ? -3.128 -18.199 0.338 1.00 93.94 83 ARG A O 1
ATOM 679 N N . GLY A 1 84 ? -2.590 -16.033 0.103 1.00 89.94 84 GLY A N 1
ATOM 680 C CA . GLY A 1 84 ? -2.190 -16.113 -1.303 1.00 89.94 84 GLY A CA 1
ATOM 681 C C . GLY A 1 84 ? -3.330 -15.965 -2.312 1.00 89.94 84 GLY A C 1
ATOM 682 O O . GLY A 1 8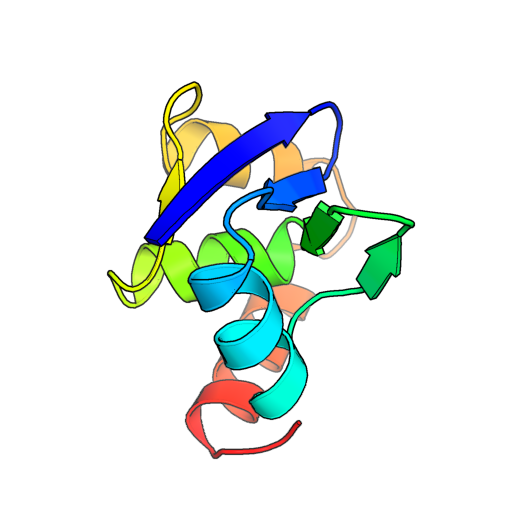4 ? -3.105 -16.219 -3.492 1.00 89.94 84 GLY A O 1
ATOM 683 N N . TYR A 1 85 ? -4.523 -15.543 -1.881 1.00 90.62 85 TYR A N 1
ATOM 684 C CA . TYR A 1 85 ? -5.591 -15.170 -2.811 1.00 90.62 85 TYR A CA 1
ATOM 685 C C . TYR A 1 85 ? -5.235 -13.851 -3.514 1.00 90.62 85 TYR A C 1
ATOM 687 O O . TYR A 1 85 ? -4.570 -12.990 -2.927 1.00 90.62 85 TYR A O 1
ATOM 695 N N . VAL A 1 86 ? -5.646 -13.714 -4.776 1.00 82.06 86 VAL A N 1
ATOM 696 C CA . VAL A 1 86 ? -5.425 -12.541 -5.637 1.00 82.06 86 VAL A CA 1
ATOM 697 C C . VAL A 1 86 ? -6.762 -12.071 -6.174 1.00 82.06 86 VAL A C 1
ATOM 699 O O . VAL A 1 86 ? -7.542 -12.952 -6.599 1.00 82.06 86 VAL A O 1
#

pLDDT: mean 93.58, std 2.4, range [82.06, 97.06]